Protein AF-A0A1X6MUR3-F1 (afdb_monomer_lite)

Secondary structure (DSSP, 8-state):
---SSHHHHHHHHHHHHHHHHHHT--------HHHHHHHHHHHHHHHHHSTT-----PPP------TT--EEEEEPTTSS-EEEEEEEE-SS--SS----SS--PPTT-EEEEE-TTSPPEEEEE-TTS-EEEE-TTPBPSS-TTEEEEE-TTS-EEEEEHHHHHHHHHTT-

Radius of gyration: 21.12 Å; chains: 1; bounding box: 50×39×54 Å

pLDDT: mean 78.22, std 20.68, range [43.09, 98.31]

Sequence (172 aa):
MILGTAVLAVCVSVIAFQSWLIVKNGKEQPSNSSSAKRVERVAKTLSRTFTEVSFRTLPAPVQRAFAGVARRERKLRNINEYTVWFESRGVRPLVAPAVGRFHTPRREDLFVHTYPGGKPQMWIYNEDSKWIPVLPLFPHPRLAAYVLQLSDRRQPGWVTKETARRNVRNRA

Organism: NCBI:txid670580

Foldseek 3Di:
DPDPPPVVVVVVVVVVVVVVVVVPPPDDDDPDVVVVVVVVVVVVVVVVVPPPPPPPCDPDPPQPAPPPFDWDWDDDPPDRDIAIETEEEDADDDPAHDDHPPDQDDFQYKYWYDHPPDDIWIWGQHPVRDTDTDDFQCARPPDRQWGWHADPVRDIDTDGPVVSVVVVVVVD

Structure (mmCIF, N/CA/C/O backbone):
data_AF-A0A1X6MUR3-F1
#
_entry.id   AF-A0A1X6MUR3-F1
#
loop_
_atom_site.group_PDB
_atom_site.id
_atom_site.type_symbol
_atom_site.label_atom_id
_atom_site.label_alt_id
_atom_site.label_comp_id
_atom_site.label_asym_id
_atom_site.label_entity_id
_atom_site.label_seq_id
_atom_site.pdbx_PDB_ins_code
_atom_site.Cartn_x
_atom_site.Cartn_y
_atom_site.Cartn_z
_atom_site.occupancy
_atom_site.B_iso_or_equiv
_atom_site.auth_seq_id
_atom_site.auth_comp_id
_atom_site.auth_asym_id
_atom_site.auth_atom_id
_atom_site.pdbx_PDB_model_num
ATOM 1 N N . MET A 1 1 ? 2.197 -14.258 -31.989 1.00 46.47 1 MET A N 1
ATOM 2 C CA . MET A 1 1 ? 1.125 -13.422 -32.572 1.00 46.47 1 MET A CA 1
ATOM 3 C C . MET A 1 1 ? 0.053 -13.163 -31.498 1.00 46.47 1 MET A C 1
ATOM 5 O O . MET A 1 1 ? -1.029 -13.712 -31.577 1.00 46.47 1 MET A O 1
ATOM 9 N N . ILE A 1 2 ? 0.376 -12.416 -30.426 1.00 49.78 2 ILE A N 1
ATOM 10 C CA . ILE A 1 2 ? -0.548 -12.096 -29.308 1.00 49.78 2 ILE A CA 1
ATOM 11 C C . ILE A 1 2 ? -0.152 -10.722 -28.731 1.00 49.78 2 ILE A C 1
ATOM 13 O O . ILE A 1 2 ? 0.458 -10.631 -27.673 1.00 49.78 2 ILE A O 1
ATOM 17 N N . LEU A 1 3 ? -0.397 -9.638 -29.469 1.00 48.19 3 LEU A N 1
ATOM 18 C CA . LEU A 1 3 ? -0.075 -8.268 -29.020 1.00 48.19 3 LEU A CA 1
ATOM 19 C C . LEU A 1 3 ? -1.236 -7.281 -29.241 1.00 48.19 3 LEU A C 1
ATOM 21 O O . LEU A 1 3 ? -1.028 -6.076 -29.287 1.00 48.19 3 LEU A O 1
ATOM 25 N N . GLY A 1 4 ? -2.467 -7.794 -29.356 1.00 43.09 4 GLY A N 1
ATOM 26 C CA . GLY A 1 4 ? -3.668 -6.988 -29.621 1.00 43.09 4 GLY A CA 1
ATOM 27 C C . GLY A 1 4 ? -4.577 -6.716 -28.415 1.00 43.09 4 GLY A C 1
ATOM 28 O O . GLY A 1 4 ? -5.470 -5.885 -28.515 1.00 43.09 4 GLY A O 1
ATOM 29 N N . THR A 1 5 ? -4.391 -7.384 -27.272 1.00 49.22 5 THR A N 1
ATOM 30 C CA . THR A 1 5 ? -5.409 -7.391 -26.197 1.00 49.22 5 THR A CA 1
ATOM 31 C C . THR A 1 5 ? -5.129 -6.444 -25.028 1.00 49.22 5 THR A C 1
ATOM 33 O O . THR A 1 5 ? -6.065 -6.016 -24.358 1.00 49.22 5 THR A O 1
ATOM 36 N N . ALA A 1 6 ? -3.875 -6.048 -24.788 1.00 45.84 6 ALA A N 1
ATOM 37 C CA . ALA A 1 6 ? -3.525 -5.238 -23.613 1.00 45.84 6 ALA A CA 1
ATOM 38 C C . ALA A 1 6 ? -3.948 -3.758 -23.722 1.00 45.84 6 ALA A C 1
ATOM 40 O O . ALA A 1 6 ? -4.241 -3.125 -22.710 1.00 45.84 6 ALA A O 1
ATOM 41 N N . VAL A 1 7 ? -4.026 -3.205 -24.937 1.00 44.78 7 VAL A N 1
ATOM 42 C CA . VAL A 1 7 ? -4.386 -1.789 -25.155 1.00 44.78 7 VAL A CA 1
ATOM 43 C C . VAL A 1 7 ? -5.892 -1.555 -24.976 1.00 44.78 7 VAL A C 1
ATOM 45 O O . VAL A 1 7 ? -6.301 -0.522 -24.450 1.00 44.78 7 VAL A O 1
ATOM 48 N N . LEU A 1 8 ? -6.727 -2.548 -25.301 1.00 45.81 8 LEU A N 1
ATOM 49 C CA . LEU A 1 8 ? -8.182 -2.462 -25.130 1.00 45.81 8 LEU A CA 1
ATOM 50 C C . LEU A 1 8 ? -8.604 -2.415 -23.650 1.00 45.81 8 LEU A C 1
ATOM 52 O O . LEU A 1 8 ? -9.568 -1.730 -23.311 1.00 45.81 8 LEU A O 1
ATOM 56 N N . ALA A 1 9 ? -7.857 -3.058 -22.746 1.00 45.94 9 ALA A N 1
ATOM 57 C CA . ALA A 1 9 ? -8.194 -3.099 -21.318 1.00 45.94 9 ALA A CA 1
ATOM 58 C C . ALA A 1 9 ? -8.060 -1.731 -20.614 1.00 45.94 9 ALA A C 1
ATOM 60 O O . ALA A 1 9 ? -8.845 -1.403 -19.718 1.00 45.94 9 ALA A O 1
ATOM 61 N N . VAL A 1 10 ? -7.106 -0.893 -21.035 1.00 48.72 10 VAL A N 1
ATOM 62 C CA . VAL A 1 10 ? -6.909 0.446 -20.450 1.00 48.72 10 VAL A CA 1
ATOM 63 C C . VAL A 1 10 ? -8.012 1.411 -20.901 1.00 48.72 10 VAL A C 1
ATOM 65 O O . VAL A 1 10 ? -8.503 2.199 -20.092 1.00 48.72 10 VAL A O 1
ATOM 68 N N . CYS A 1 11 ? -8.482 1.308 -22.148 1.00 43.19 11 CYS A N 1
ATOM 69 C CA . CYS A 1 11 ? -9.548 2.169 -22.668 1.00 43.19 11 CYS A CA 1
ATOM 70 C C . CYS A 1 11 ? -10.923 1.875 -22.046 1.00 43.19 11 CYS A C 1
ATOM 72 O O . CYS A 1 11 ? -11.644 2.815 -21.711 1.00 43.19 11 CYS A O 1
ATOM 74 N N . VAL A 1 12 ? -11.273 0.605 -21.806 1.00 47.66 12 VAL A N 1
ATOM 75 C CA . VAL A 1 12 ? -12.553 0.251 -21.152 1.00 47.66 12 VAL A CA 1
ATOM 76 C C . VAL A 1 12 ? -12.608 0.776 -19.708 1.00 47.66 12 VAL A C 1
ATOM 78 O O . VAL A 1 12 ? -13.653 1.234 -19.244 1.00 47.66 12 VAL A O 1
ATOM 81 N N . SER A 1 13 ? -11.463 0.806 -19.021 1.00 47.22 13 SER A N 1
ATOM 82 C CA . SER A 1 13 ? -11.357 1.260 -17.628 1.00 47.22 13 SER A CA 1
ATOM 83 C C . SER A 1 13 ? -11.655 2.759 -17.455 1.00 47.22 13 SER A C 1
ATOM 85 O O . SER A 1 13 ? -12.278 3.160 -16.472 1.00 47.22 13 SER A O 1
ATOM 87 N N . VAL A 1 14 ? -11.263 3.597 -18.422 1.00 48.59 14 VAL A N 1
ATOM 88 C CA . VAL A 1 14 ? -11.520 5.051 -18.382 1.00 48.59 14 VAL A CA 1
ATOM 89 C C . VAL A 1 14 ? -12.998 5.367 -18.650 1.00 48.59 14 VAL A C 1
ATOM 91 O O . VAL A 1 14 ? -13.564 6.254 -18.007 1.00 48.59 14 VAL A O 1
ATOM 94 N N . ILE A 1 15 ? -13.653 4.607 -19.535 1.00 50.53 15 ILE A N 1
ATOM 95 C CA . ILE A 1 15 ? -15.080 4.786 -19.863 1.00 50.53 15 ILE A CA 1
ATOM 96 C C . ILE A 1 15 ? -15.974 4.354 -18.685 1.00 50.53 15 ILE A C 1
ATOM 98 O O . ILE A 1 15 ? -16.957 5.031 -18.365 1.00 50.53 15 ILE A O 1
ATOM 102 N N . ALA A 1 16 ? -15.605 3.280 -17.979 1.00 52.25 16 ALA A N 1
ATOM 103 C CA . ALA A 1 16 ? -16.330 2.825 -16.792 1.00 52.25 16 ALA A CA 1
ATOM 104 C C . ALA A 1 16 ? -16.252 3.835 -15.629 1.00 52.25 16 ALA A C 1
ATOM 106 O O . ALA A 1 16 ? -17.242 4.052 -14.928 1.00 52.25 16 ALA A O 1
ATOM 107 N N . PHE A 1 17 ? -15.109 4.511 -15.452 1.00 49.53 17 PHE A N 1
ATOM 108 C CA . PHE A 1 17 ? -14.935 5.493 -14.376 1.00 49.53 17 PHE A CA 1
ATOM 109 C C . PHE A 1 17 ? -15.725 6.793 -14.618 1.00 49.53 17 PHE A C 1
ATOM 111 O O . PHE A 1 17 ? -16.301 7.348 -13.683 1.00 49.53 17 PHE A O 1
ATOM 118 N N . GLN A 1 18 ? -15.822 7.248 -15.874 1.00 50.94 18 GLN A N 1
ATOM 119 C CA . GLN A 1 18 ? -16.677 8.383 -16.258 1.00 50.94 18 GLN A CA 1
ATOM 120 C C . GLN A 1 18 ? -18.167 8.060 -16.056 1.00 50.94 18 GLN A C 1
ATOM 122 O O . GLN A 1 18 ? -18.907 8.872 -15.505 1.00 50.94 18 GLN A O 1
ATOM 127 N N . SER A 1 19 ? -18.595 6.845 -16.411 1.00 47.03 19 SER A N 1
ATOM 128 C CA . SER A 1 19 ? -19.994 6.416 -16.258 1.00 47.03 19 SER A CA 1
ATOM 129 C C . SER A 1 19 ? -20.415 6.290 -14.786 1.00 47.03 19 SER A C 1
ATOM 131 O O . SER A 1 19 ? -21.537 6.642 -14.430 1.00 47.03 19 SER A O 1
ATOM 133 N N . TRP A 1 20 ? -19.508 5.868 -13.897 1.00 50.78 20 TRP A N 1
ATOM 134 C CA . TRP A 1 20 ? -19.776 5.803 -12.455 1.00 50.78 20 TRP A CA 1
ATOM 135 C C . TRP A 1 20 ? -19.879 7.186 -11.786 1.00 50.78 20 TRP A C 1
ATOM 137 O O . TRP A 1 20 ? -20.675 7.366 -10.863 1.00 50.78 20 TRP A O 1
ATOM 147 N N . LEU A 1 21 ? -19.128 8.185 -12.267 1.00 49.81 21 LEU A N 1
ATOM 148 C CA . LEU A 1 21 ? -19.214 9.564 -11.764 1.00 49.81 21 LEU A CA 1
ATOM 149 C C . LEU A 1 21 ? -20.539 10.251 -12.131 1.00 49.81 21 LEU A C 1
ATOM 151 O O . LEU A 1 21 ? -21.027 11.072 -11.357 1.00 49.81 21 LEU A O 1
ATOM 155 N N . ILE A 1 22 ? -21.147 9.884 -13.263 1.00 49.19 22 ILE A N 1
ATOM 156 C CA . ILE A 1 22 ? -22.427 10.449 -13.719 1.00 49.19 22 ILE A CA 1
ATOM 157 C C . ILE A 1 22 ? -23.600 9.937 -12.865 1.00 49.19 22 ILE A C 1
ATOM 159 O O . ILE A 1 22 ? -24.505 10.699 -12.541 1.00 49.19 22 ILE A O 1
ATOM 163 N N . VAL A 1 23 ? -23.563 8.681 -12.408 1.00 48.62 23 VAL A N 1
ATOM 164 C CA . VAL A 1 23 ? -24.677 8.068 -11.655 1.00 48.62 23 VAL A CA 1
ATOM 165 C C . VAL A 1 23 ? -24.810 8.605 -10.219 1.00 48.62 23 VAL A C 1
ATOM 167 O O . VAL A 1 23 ? -25.888 8.533 -9.636 1.00 48.62 23 VAL A O 1
ATOM 170 N N . LYS A 1 24 ? -23.754 9.179 -9.622 1.00 51.31 24 LYS A N 1
ATOM 171 C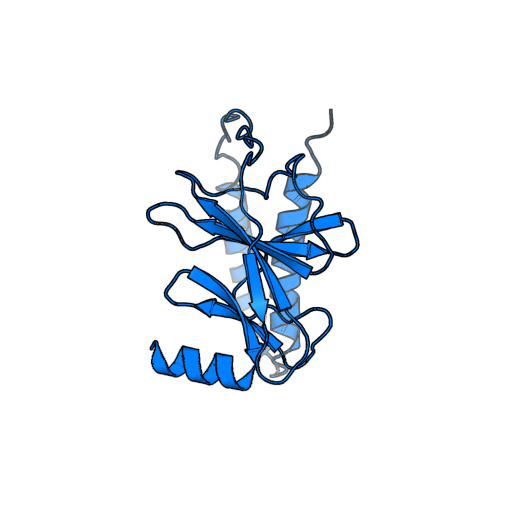 CA . LYS A 1 24 ? -23.800 9.629 -8.215 1.00 51.31 24 LYS A CA 1
ATOM 172 C C . LYS A 1 24 ? -24.275 11.062 -7.987 1.00 51.31 24 LYS A C 1
ATOM 174 O O . LYS A 1 24 ? -24.551 11.410 -6.842 1.00 51.31 24 LYS A O 1
ATOM 179 N N . ASN A 1 25 ? -24.432 11.860 -9.037 1.00 47.56 25 ASN A N 1
ATOM 180 C CA . ASN A 1 25 ? -24.969 13.214 -8.933 1.00 47.56 25 ASN A CA 1
ATOM 181 C C . ASN A 1 25 ? -26.312 13.289 -9.660 1.00 47.56 25 ASN A C 1
ATOM 183 O O . ASN A 1 25 ? -26.419 13.889 -10.723 1.00 47.56 25 ASN A O 1
ATOM 187 N N . GLY A 1 26 ? -27.338 12.673 -9.067 1.00 49.19 26 GLY A N 1
ATOM 188 C CA . GLY A 1 26 ? -28.738 12.796 -9.479 1.00 49.19 26 GLY A CA 1
ATOM 189 C C . GLY A 1 26 ? -29.285 14.206 -9.247 1.00 49.19 26 GLY A C 1
ATOM 190 O O . GLY A 1 26 ? -30.156 14.411 -8.409 1.00 49.19 26 GLY A O 1
ATOM 191 N N . LYS A 1 27 ? -28.746 15.189 -9.966 1.00 52.22 27 LYS A N 1
ATOM 192 C CA . LYS A 1 27 ? -29.413 16.460 -10.227 1.00 52.22 27 LYS A CA 1
ATOM 193 C C . LYS A 1 27 ? -29.701 16.500 -11.715 1.00 52.22 27 LYS A C 1
ATOM 195 O O . LYS A 1 27 ? -28.785 16.397 -12.525 1.00 52.22 27 LYS A O 1
ATOM 200 N N . GLU A 1 28 ? -30.986 16.585 -12.028 1.00 54.19 28 GLU A N 1
ATOM 201 C CA . GLU A 1 28 ? -31.538 16.674 -13.374 1.00 54.19 28 GLU A CA 1
ATOM 202 C C . GLU A 1 28 ? -30.715 17.636 -14.236 1.00 54.19 28 GLU A C 1
ATOM 204 O O . GLU A 1 28 ? -30.553 18.819 -13.930 1.00 54.19 28 GLU A O 1
ATOM 209 N N . GLN A 1 29 ? -30.129 17.091 -15.298 1.00 59.91 29 GLN A N 1
ATOM 210 C CA . GLN A 1 29 ? -29.333 17.850 -16.244 1.00 59.91 29 GLN A CA 1
ATOM 211 C C . GLN A 1 29 ? -30.294 18.561 -17.214 1.00 59.91 29 GLN A C 1
ATOM 213 O O . GLN A 1 29 ? -31.150 17.893 -17.797 1.00 59.91 29 GLN A O 1
ATOM 218 N N . PRO A 1 30 ? -30.186 19.887 -17.426 1.00 50.19 30 PRO A N 1
ATOM 219 C CA . PRO A 1 30 ? -31.065 20.594 -18.349 1.00 50.19 30 PRO A CA 1
ATOM 220 C C . PRO A 1 30 ? -30.849 20.086 -19.780 1.00 50.19 30 PRO A C 1
ATOM 222 O O . PRO A 1 3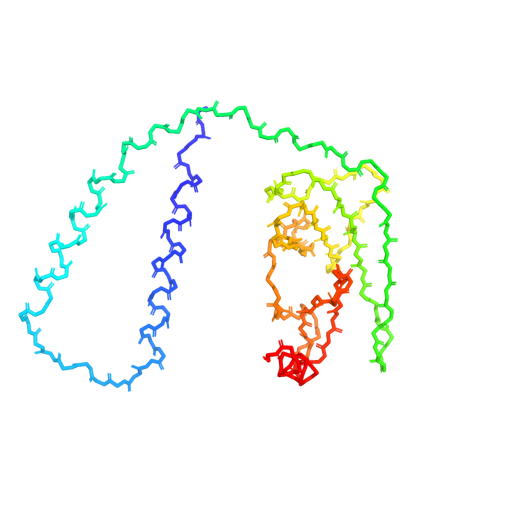0 ? -29.742 20.131 -20.324 1.00 50.19 30 PRO A O 1
ATOM 225 N N . SER A 1 31 ? -31.926 19.598 -20.392 1.00 58.47 31 SER A N 1
ATOM 226 C CA . SER A 1 31 ? -31.963 19.030 -21.737 1.00 58.47 31 SER A CA 1
ATOM 227 C C . SER A 1 31 ? -31.869 20.122 -22.810 1.00 58.47 31 SER A C 1
ATOM 229 O O . SER A 1 31 ? -32.855 20.438 -23.475 1.00 58.47 31 SER A O 1
ATOM 231 N N . ASN A 1 32 ? -30.691 20.725 -23.006 1.00 60.44 32 ASN A N 1
ATOM 232 C CA . ASN A 1 32 ? -30.452 21.553 -24.189 1.00 60.44 32 ASN A CA 1
ATOM 233 C C . ASN A 1 32 ? -29.758 20.735 -25.299 1.00 60.44 32 ASN A C 1
ATOM 235 O O . ASN A 1 32 ? -28.586 20.371 -25.251 1.00 60.44 32 ASN A O 1
ATOM 239 N N . SER A 1 33 ? -30.513 20.421 -26.352 1.00 58.97 33 SER A N 1
ATOM 240 C CA . SER A 1 33 ? -30.074 19.586 -27.485 1.00 58.97 33 SER A CA 1
ATOM 241 C C . SER A 1 33 ? -28.938 20.203 -28.323 1.00 58.97 33 SER A C 1
ATOM 243 O O . SER A 1 33 ? -28.295 19.513 -29.115 1.00 58.97 33 SER A O 1
ATOM 245 N N . SER A 1 34 ? -28.646 21.494 -28.129 1.00 58.44 34 SER A N 1
ATOM 246 C CA . SER A 1 34 ? -27.587 22.229 -28.837 1.00 58.44 34 SER A CA 1
ATOM 247 C C . SER A 1 34 ? -26.173 21.898 -28.326 1.00 58.44 34 SER A C 1
ATOM 249 O O . SER A 1 34 ? -25.225 21.831 -29.113 1.00 58.44 34 SER A O 1
ATOM 251 N N . SER A 1 35 ? -26.014 21.597 -27.031 1.00 57.00 35 SER A N 1
ATOM 252 C CA . SER A 1 35 ? -24.693 21.337 -26.431 1.00 57.00 35 SER A CA 1
ATOM 253 C C . SER A 1 35 ? -24.130 19.961 -26.800 1.00 57.00 35 SER A C 1
ATOM 255 O O . SER A 1 35 ? -22.917 19.809 -26.952 1.00 57.00 35 SER A O 1
ATOM 257 N N . ALA A 1 36 ? -25.000 18.974 -27.035 1.00 57.69 36 ALA A N 1
ATOM 258 C CA . ALA A 1 36 ? -24.608 17.607 -27.386 1.00 57.69 36 ALA A CA 1
ATOM 259 C C . ALA A 1 36 ? -23.812 17.538 -28.706 1.00 57.69 36 ALA A C 1
ATOM 261 O O . ALA A 1 36 ? -22.781 16.870 -28.786 1.00 57.69 36 ALA A O 1
ATOM 262 N N . LYS A 1 37 ? -24.211 18.320 -29.721 1.00 59.66 37 LYS A N 1
ATOM 263 C CA . LYS A 1 37 ? -23.554 18.336 -31.043 1.00 59.66 37 LYS A CA 1
ATOM 264 C C . LYS A 1 37 ? -22.154 18.966 -31.033 1.00 59.66 37 LYS A C 1
ATOM 266 O O . LYS A 1 37 ? -21.379 18.769 -31.972 1.00 59.66 37 LYS A O 1
ATOM 271 N N . ARG A 1 38 ? -21.820 19.754 -30.004 1.00 59.19 38 ARG A N 1
ATOM 272 C CA . ARG A 1 38 ? -20.517 20.430 -29.879 1.00 59.19 38 ARG A CA 1
ATOM 273 C C . ARG A 1 38 ? -19.481 19.536 -29.192 1.00 59.19 38 ARG A C 1
ATOM 275 O O . ARG A 1 38 ? -18.323 19.544 -29.599 1.00 59.19 38 ARG A O 1
ATOM 282 N N . VAL A 1 39 ? -19.911 18.709 -28.237 1.00 61.97 39 VAL A N 1
ATOM 283 C CA . VAL A 1 39 ? -19.058 17.713 -27.561 1.00 61.97 39 VAL A CA 1
ATOM 284 C C . VAL A 1 39 ? -18.606 16.618 -28.536 1.00 61.97 39 VAL A C 1
ATOM 286 O O . VAL A 1 39 ? -17.437 16.234 -28.539 1.00 61.97 39 VAL A O 1
ATOM 289 N N . GLU A 1 40 ? -19.485 16.185 -29.442 1.00 62.72 40 GLU A N 1
ATOM 290 C CA . GLU A 1 40 ? -19.176 15.118 -30.403 1.00 62.72 40 GLU A CA 1
ATOM 291 C C . GLU A 1 40 ? -18.065 15.501 -31.405 1.00 62.72 40 GLU A C 1
ATOM 293 O O . GLU A 1 40 ? -17.212 14.680 -31.751 1.00 62.72 40 GLU A O 1
ATOM 298 N N . ARG A 1 41 ? -18.008 16.772 -31.832 1.00 60.00 41 ARG A N 1
ATOM 299 C CA . ARG A 1 41 ? -16.954 17.257 -32.741 1.00 60.00 41 ARG A CA 1
ATOM 300 C C . ARG A 1 41 ? -15.582 17.344 -32.072 1.00 60.00 41 ARG A C 1
ATOM 302 O O . ARG A 1 41 ? -14.584 17.042 -32.720 1.00 60.00 41 ARG A O 1
ATOM 309 N N . VAL A 1 42 ? -15.521 17.694 -30.786 1.00 59.84 42 VAL A N 1
ATOM 310 C CA . VAL A 1 42 ? -14.250 17.750 -30.039 1.00 59.84 42 VAL A CA 1
ATOM 311 C C . VAL A 1 42 ? -13.690 16.342 -29.804 1.00 59.84 42 VAL A C 1
ATOM 313 O O . VAL A 1 42 ? -12.490 16.125 -29.968 1.00 59.84 42 VAL A O 1
ATOM 316 N N . ALA A 1 43 ? -14.553 15.359 -29.525 1.00 58.75 43 ALA A N 1
ATOM 317 C CA . ALA A 1 43 ? -14.144 13.965 -29.342 1.00 58.75 43 ALA A CA 1
ATOM 318 C C . ALA A 1 43 ? -13.547 13.336 -30.620 1.00 58.75 43 ALA A C 1
ATOM 320 O O . ALA A 1 43 ? -12.557 12.599 -30.553 1.00 58.75 43 ALA A O 1
ATOM 321 N N . LYS A 1 44 ? -14.097 13.666 -31.800 1.00 57.44 44 LYS A N 1
ATOM 322 C CA . LYS A 1 44 ? -13.574 13.180 -33.092 1.00 57.44 44 LYS A CA 1
ATOM 323 C C . LYS A 1 44 ? -12.205 13.766 -33.444 1.00 57.44 44 LYS A C 1
ATOM 325 O O . LYS A 1 44 ? -11.361 13.035 -33.956 1.00 57.44 44 LYS A O 1
ATOM 330 N N . THR A 1 45 ? -11.950 15.039 -33.138 1.00 52.97 45 THR A N 1
ATOM 331 C CA . THR A 1 45 ? -10.652 15.670 -33.435 1.00 52.97 45 THR A CA 1
ATOM 332 C C . THR A 1 45 ? -9.534 15.132 -32.540 1.00 52.97 45 THR A C 1
ATOM 334 O O . THR A 1 45 ? -8.444 14.858 -33.033 1.00 52.97 45 THR A O 1
ATOM 337 N N . LEU A 1 46 ? -9.807 14.888 -31.253 1.00 54.25 46 LEU A N 1
ATOM 338 C CA . LEU A 1 46 ? -8.811 14.337 -30.321 1.00 54.25 46 LEU A CA 1
ATOM 339 C C . LEU A 1 46 ? -8.459 12.869 -30.606 1.00 54.25 46 LEU A C 1
ATOM 341 O O . LEU A 1 46 ? -7.345 12.435 -30.323 1.00 54.25 46 LEU A O 1
ATOM 345 N N . SER A 1 47 ? -9.376 12.113 -31.215 1.00 53.16 47 SER A N 1
ATOM 346 C CA . SER A 1 47 ? -9.121 10.715 -31.588 1.00 53.16 47 SER A CA 1
ATOM 347 C C . SER A 1 47 ? -8.120 10.580 -32.740 1.00 53.16 47 SER A C 1
ATOM 349 O O . SER A 1 47 ? -7.463 9.549 -32.853 1.00 53.16 47 SER A O 1
ATOM 351 N N . ARG A 1 48 ? -7.980 11.608 -33.592 1.00 47.81 48 ARG A N 1
ATOM 352 C CA . ARG A 1 48 ? -7.176 11.526 -34.823 1.00 47.81 48 ARG A CA 1
ATOM 353 C C . ARG A 1 48 ? -5.709 11.919 -34.628 1.00 47.81 48 ARG A C 1
ATOM 355 O O . ARG A 1 48 ? -4.861 11.433 -35.362 1.00 47.81 48 ARG A O 1
ATOM 362 N N . THR A 1 49 ? -5.388 12.741 -33.630 1.00 51.56 49 THR A N 1
ATOM 363 C CA . THR A 1 49 ? -3.999 13.119 -33.303 1.00 51.56 49 THR A CA 1
ATOM 364 C C . THR A 1 49 ? -3.298 12.142 -32.359 1.00 51.56 49 THR A C 1
ATOM 366 O O . THR A 1 49 ? -2.087 12.237 -32.183 1.00 51.56 49 THR A O 1
ATOM 369 N N . PHE A 1 50 ? -4.012 11.181 -31.767 1.00 47.81 50 PHE A N 1
ATOM 370 C CA . PHE A 1 50 ? -3.420 10.246 -30.803 1.00 47.81 50 PHE A CA 1
ATOM 371 C C . PHE A 1 50 ? -2.832 8.971 -31.439 1.00 47.81 50 PHE A C 1
ATOM 373 O O . PHE A 1 50 ? -2.163 8.195 -30.762 1.00 47.81 50 PHE A O 1
ATOM 380 N N . THR A 1 51 ? -3.056 8.730 -32.735 1.00 50.56 51 THR A N 1
ATOM 381 C CA . THR A 1 51 ? -2.686 7.457 -33.387 1.00 50.56 51 THR A CA 1
ATOM 382 C C . THR A 1 51 ? -1.250 7.420 -33.925 1.00 50.56 51 THR A C 1
ATOM 384 O O . THR A 1 51 ? -0.772 6.351 -34.289 1.00 50.56 51 THR A O 1
ATOM 387 N N . GLU A 1 52 ? -0.527 8.543 -33.943 1.00 49.38 52 GLU A N 1
ATOM 388 C CA . GLU A 1 52 ? 0.780 8.640 -34.615 1.00 49.38 52 GLU A CA 1
ATOM 389 C C . GLU A 1 52 ? 1.956 8.912 -33.662 1.00 49.38 52 GLU A C 1
ATOM 391 O O . GLU A 1 52 ? 2.993 9.443 -34.047 1.00 49.38 52 GLU A O 1
ATOM 396 N N . VAL A 1 53 ? 1.843 8.512 -32.393 1.00 52.72 53 VAL A N 1
ATOM 397 C CA . VAL A 1 53 ? 3.032 8.359 -31.543 1.00 52.72 53 VAL A CA 1
ATOM 398 C C . VAL A 1 53 ? 3.519 6.930 -31.710 1.00 52.72 53 VAL A C 1
ATOM 400 O O . VAL A 1 53 ? 3.085 6.006 -31.027 1.00 52.72 53 VAL A O 1
ATOM 403 N N . SER A 1 54 ? 4.402 6.754 -32.690 1.00 49.66 54 SER A N 1
ATOM 404 C CA . SER A 1 54 ? 5.105 5.506 -32.955 1.00 49.66 54 SER A CA 1
ATOM 405 C C . SER A 1 54 ? 5.878 5.092 -31.696 1.00 49.66 54 SER A C 1
ATOM 407 O O . SER A 1 54 ? 6.945 5.631 -31.388 1.00 49.66 54 SER A O 1
ATOM 409 N N . PHE A 1 55 ? 5.309 4.165 -30.921 1.00 50.72 55 PHE A N 1
ATOM 410 C CA . PHE A 1 55 ? 5.980 3.515 -29.802 1.00 50.72 55 PHE A CA 1
ATOM 411 C C . PHE A 1 55 ? 7.115 2.671 -30.376 1.00 50.72 55 PHE A C 1
ATOM 413 O O . PHE A 1 55 ? 6.952 1.481 -30.637 1.00 50.72 55 PHE A O 1
ATOM 420 N N . ARG A 1 56 ? 8.277 3.298 -30.598 1.00 48.66 56 ARG A N 1
ATOM 421 C CA . ARG A 1 56 ? 9.537 2.583 -30.804 1.00 48.66 56 ARG A CA 1
ATOM 422 C C . ARG A 1 56 ? 9.625 1.546 -29.695 1.00 48.66 56 ARG A C 1
ATOM 424 O O . ARG A 1 56 ? 9.629 1.917 -28.523 1.00 48.66 56 ARG A O 1
ATOM 431 N N . THR A 1 57 ? 9.624 0.276 -30.082 1.00 52.97 57 THR A N 1
ATOM 432 C CA . THR A 1 57 ? 9.677 -0.891 -29.204 1.00 52.97 57 THR A CA 1
ATOM 433 C C . THR A 1 57 ? 10.930 -0.805 -28.341 1.00 52.97 57 THR A C 1
ATOM 435 O O . THR 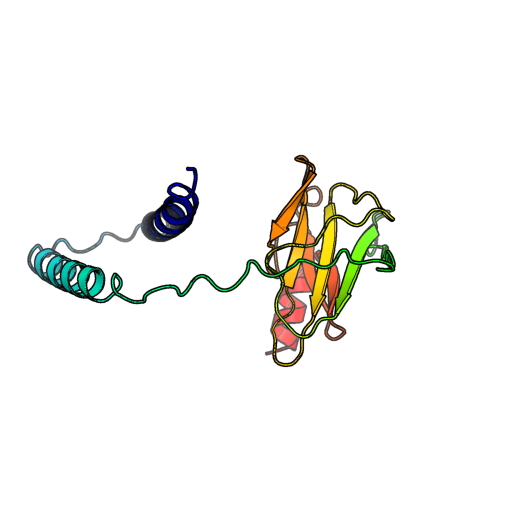A 1 57 ? 11.988 -1.317 -28.697 1.00 52.97 57 THR A O 1
ATOM 438 N N . LEU A 1 58 ? 10.842 -0.088 -27.220 1.00 60.22 58 LEU A N 1
ATOM 439 C CA . LEU A 1 58 ? 11.885 -0.102 -26.215 1.00 60.22 58 LEU A CA 1
ATOM 440 C C . LEU A 1 58 ? 11.971 -1.545 -25.714 1.00 60.22 58 LEU A C 1
ATOM 442 O O . LEU A 1 58 ? 10.924 -2.171 -25.506 1.00 60.22 58 LEU A O 1
ATOM 446 N N . PRO A 1 59 ? 13.186 -2.095 -25.550 1.00 65.25 59 PRO A N 1
ATOM 447 C CA . PRO A 1 59 ? 13.346 -3.434 -25.013 1.00 65.25 59 PRO A CA 1
ATOM 448 C C . PRO A 1 59 ? 12.548 -3.521 -23.715 1.00 65.25 59 PRO A C 1
ATOM 450 O O . PRO A 1 59 ? 12.623 -2.610 -22.881 1.00 65.25 59 PRO A O 1
ATOM 453 N N . ALA A 1 60 ? 11.742 -4.582 -23.592 1.00 59.41 60 ALA A N 1
ATOM 454 C CA . ALA A 1 60 ? 10.913 -4.806 -22.418 1.00 59.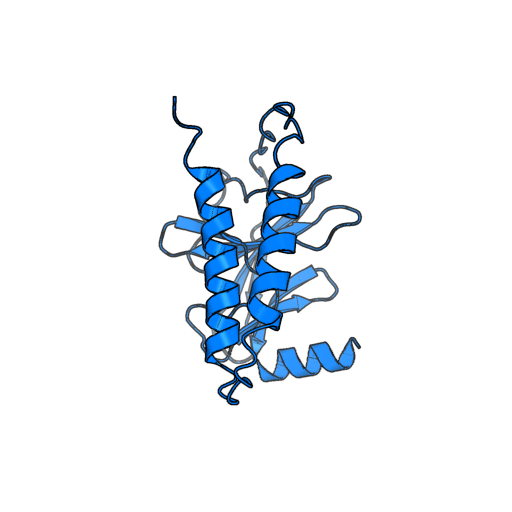41 60 ALA A CA 1
ATOM 455 C C . ALA A 1 60 ? 11.780 -4.571 -21.174 1.00 59.41 60 ALA A C 1
ATOM 457 O O . ALA A 1 60 ? 12.886 -5.119 -21.110 1.00 59.41 60 ALA A O 1
ATOM 458 N N . PRO A 1 61 ? 11.354 -3.711 -20.232 1.00 61.44 61 PRO A N 1
ATOM 459 C CA . PRO A 1 61 ? 12.166 -3.390 -19.073 1.00 61.44 61 PRO A CA 1
ATOM 460 C C . PRO A 1 61 ? 12.496 -4.698 -18.364 1.00 61.44 61 PRO A C 1
ATOM 462 O O . PRO A 1 61 ? 11.606 -5.358 -17.830 1.00 61.44 61 PRO A O 1
ATOM 465 N N . VAL A 1 62 ? 13.770 -5.098 -18.422 1.00 58.75 62 VAL A N 1
ATOM 466 C CA . VAL A 1 62 ? 14.242 -6.340 -17.815 1.00 58.75 62 VAL A CA 1
ATOM 467 C C . VAL A 1 62 ? 14.045 -6.182 -16.315 1.00 58.75 62 VAL A C 1
ATOM 469 O O . VAL A 1 62 ? 14.808 -5.486 -15.641 1.00 58.75 62 VAL A O 1
ATOM 472 N N . GLN A 1 63 ? 12.969 -6.770 -15.797 1.00 63.16 63 GLN A N 1
ATOM 473 C CA . GLN A 1 63 ? 12.685 -6.798 -14.373 1.00 63.16 63 GLN A CA 1
ATOM 474 C C . GLN A 1 63 ? 13.749 -7.683 -13.729 1.00 63.16 63 GLN A C 1
ATOM 476 O O . GLN A 1 63 ? 13.661 -8.909 -13.758 1.00 63.16 63 GLN A O 1
ATOM 481 N N . ARG A 1 64 ? 14.811 -7.069 -13.197 1.00 62.59 64 ARG A N 1
ATOM 482 C CA . ARG A 1 64 ? 15.795 -7.807 -12.406 1.00 62.59 64 ARG A CA 1
ATOM 483 C C . ARG A 1 64 ? 15.079 -8.382 -11.189 1.00 62.59 64 ARG A C 1
ATOM 485 O O . ARG A 1 64 ? 14.419 -7.648 -10.456 1.00 62.59 64 ARG A O 1
ATOM 492 N N . ALA A 1 65 ? 15.218 -9.690 -10.991 1.00 64.44 65 ALA A N 1
ATOM 493 C CA . ALA A 1 65 ? 14.756 -10.343 -9.779 1.00 64.44 65 ALA A CA 1
ATOM 494 C C . ALA A 1 65 ? 15.389 -9.645 -8.568 1.00 64.44 65 ALA A C 1
ATOM 496 O O . ALA A 1 65 ? 16.601 -9.424 -8.527 1.00 64.44 65 ALA A O 1
ATOM 497 N N . PHE A 1 66 ? 14.559 -9.283 -7.594 1.00 66.62 66 PHE A N 1
ATOM 498 C CA . PHE A 1 66 ? 14.989 -8.600 -6.382 1.00 66.62 66 PHE A CA 1
ATOM 499 C C . PHE A 1 66 ? 15.657 -9.589 -5.417 1.00 66.62 66 PHE A C 1
ATOM 501 O O . PHE A 1 66 ? 15.075 -9.993 -4.411 1.00 66.62 66 PHE A O 1
ATOM 508 N N . ALA A 1 67 ? 16.870 -10.032 -5.747 1.00 67.44 67 ALA A N 1
ATOM 509 C CA . ALA A 1 67 ? 17.686 -10.809 -4.824 1.00 67.44 67 ALA A CA 1
ATOM 510 C C . ALA A 1 67 ? 18.019 -9.940 -3.597 1.00 67.44 67 ALA A C 1
ATOM 512 O O . ALA A 1 67 ? 18.548 -8.840 -3.743 1.00 67.44 67 ALA A O 1
ATOM 513 N N . GLY A 1 68 ? 17.672 -10.417 -2.399 1.00 77.75 68 GLY A N 1
ATOM 514 C CA . GLY A 1 68 ? 18.023 -9.755 -1.137 1.00 77.75 68 GLY A CA 1
ATOM 515 C C . GLY A 1 68 ? 17.046 -8.693 -0.619 1.00 77.75 68 GLY A C 1
ATOM 516 O O . GLY A 1 68 ? 17.414 -7.935 0.276 1.00 77.75 68 GLY A O 1
ATOM 517 N N . VAL A 1 69 ? 15.809 -8.608 -1.125 1.00 87.75 69 VAL A N 1
ATOM 518 C CA . VAL A 1 69 ? 14.809 -7.730 -0.490 1.00 87.75 69 VAL A CA 1
ATOM 519 C C . VAL A 1 69 ? 14.370 -8.316 0.848 1.00 87.75 69 VAL A C 1
ATOM 521 O O . VAL A 1 69 ? 13.700 -9.345 0.905 1.00 87.75 69 VAL A O 1
ATOM 524 N N . ALA A 1 70 ? 14.741 -7.627 1.925 1.00 88.88 70 ALA A N 1
ATOM 525 C CA . ALA A 1 70 ? 14.382 -8.009 3.280 1.00 88.88 70 ALA A CA 1
ATOM 526 C C . ALA A 1 70 ? 12.872 -7.859 3.521 1.00 88.88 70 ALA A C 1
ATOM 528 O O . ALA A 1 70 ? 12.287 -6.800 3.266 1.00 88.88 70 ALA A O 1
ATOM 529 N N . ARG A 1 71 ? 12.264 -8.914 4.070 1.00 93.62 71 ARG A N 1
ATOM 530 C CA . ARG A 1 71 ? 10.903 -8.890 4.611 1.00 93.62 71 ARG A CA 1
ATOM 531 C C . ARG A 1 71 ? 10.887 -8.075 5.905 1.00 93.62 71 ARG A C 1
ATOM 533 O O . ARG A 1 71 ? 11.691 -8.317 6.801 1.00 93.62 71 ARG A O 1
ATOM 540 N N . ARG A 1 72 ? 9.981 -7.106 5.999 1.00 96.19 72 ARG A N 1
ATOM 541 C CA . ARG A 1 72 ? 9.788 -6.242 7.169 1.00 96.19 72 ARG A CA 1
ATOM 542 C C . ARG A 1 72 ? 8.398 -6.439 7.744 1.00 96.19 72 ARG A C 1
ATOM 544 O O . ARG A 1 72 ? 7.459 -6.745 7.014 1.00 96.19 72 ARG A O 1
ATOM 551 N N . GLU A 1 73 ? 8.274 -6.223 9.046 1.00 97.69 73 GLU A N 1
ATOM 552 C CA . GLU A 1 73 ? 7.013 -6.368 9.765 1.00 97.69 73 GLU A CA 1
ATOM 553 C C . GLU A 1 73 ? 6.799 -5.215 10.746 1.00 97.69 73 GLU A C 1
ATOM 555 O O . GLU A 1 73 ? 7.746 -4.665 11.313 1.00 97.69 73 GLU A O 1
ATOM 560 N N . ARG A 1 74 ? 5.534 -4.850 10.969 1.00 97.50 74 ARG A N 1
ATOM 561 C CA . ARG A 1 74 ? 5.127 -3.861 11.970 1.00 97.50 74 ARG A CA 1
ATOM 562 C C . ARG A 1 74 ? 3.786 -4.244 12.572 1.00 97.50 74 ARG A C 1
ATOM 564 O O . ARG A 1 74 ? 2.795 -4.347 11.853 1.00 97.50 74 ARG A O 1
ATOM 571 N N . LYS A 1 75 ? 3.738 -4.374 13.897 1.00 97.44 75 LYS A N 1
ATOM 572 C CA . LYS A 1 75 ? 2.497 -4.652 14.625 1.00 97.44 75 LYS A CA 1
ATOM 573 C C . LYS A 1 75 ? 1.499 -3.501 14.481 1.00 97.44 75 LYS A C 1
ATOM 575 O O . LYS A 1 75 ? 1.862 -2.327 14.607 1.00 97.44 75 LYS A O 1
ATOM 580 N N . LEU A 1 76 ? 0.241 -3.848 14.236 1.00 96.44 76 LEU A N 1
ATOM 581 C CA . LEU A 1 76 ? -0.879 -2.917 14.209 1.00 96.44 76 LEU A CA 1
ATOM 582 C C . LEU A 1 76 ? -1.289 -2.549 15.638 1.00 96.44 76 LEU A C 1
ATOM 584 O O . LEU A 1 76 ? -1.301 -3.382 16.542 1.00 96.44 76 LEU A O 1
ATOM 588 N N . ARG A 1 77 ? -1.600 -1.272 15.873 1.00 94.12 77 ARG A N 1
ATOM 589 C CA . ARG A 1 77 ? -1.936 -0.799 17.222 1.00 94.12 77 ARG A CA 1
ATOM 590 C C . ARG A 1 77 ? -3.245 -1.446 17.693 1.00 94.12 77 ARG A C 1
ATOM 592 O O . ARG A 1 77 ? -4.228 -1.422 16.958 1.00 94.12 77 ARG A O 1
ATOM 599 N N . ASN A 1 78 ? -3.246 -1.950 18.928 1.00 94.62 78 ASN A N 1
ATOM 600 C CA . ASN A 1 78 ? -4.400 -2.533 19.629 1.00 94.62 78 ASN A CA 1
ATOM 601 C C . ASN A 1 78 ? -5.004 -3.807 19.006 1.00 94.62 78 ASN A C 1
ATOM 603 O O . ASN A 1 78 ? -6.062 -4.237 19.451 1.00 94.62 78 ASN A O 1
ATOM 607 N N . ILE A 1 79 ? -4.353 -4.427 18.016 1.00 96.62 79 ILE A N 1
ATOM 608 C CA . ILE A 1 79 ? -4.789 -5.704 17.430 1.00 96.62 79 ILE A CA 1
ATOM 609 C C . ILE A 1 79 ? -3.594 -6.647 17.251 1.00 96.62 79 ILE A C 1
ATOM 611 O O . ILE A 1 79 ? -2.454 -6.201 17.104 1.00 96.62 79 ILE A O 1
ATOM 615 N N . ASN A 1 80 ? -3.835 -7.960 17.277 1.00 96.75 80 ASN A N 1
ATOM 616 C CA . ASN A 1 80 ? -2.792 -8.974 17.089 1.00 96.75 80 ASN A CA 1
ATOM 617 C C . ASN A 1 80 ? -2.555 -9.296 15.603 1.00 96.75 80 ASN A C 1
ATOM 619 O O . ASN A 1 80 ? -2.551 -10.450 15.195 1.00 96.75 80 ASN A O 1
ATOM 623 N N . GLU A 1 81 ? -2.397 -8.252 14.795 1.00 97.00 81 GLU A N 1
ATOM 624 C CA . GLU A 1 81 ? -2.165 -8.334 13.352 1.00 97.00 81 GLU A CA 1
ATOM 625 C C . GLU A 1 81 ? -0.908 -7.524 13.004 1.00 97.00 81 GLU A C 1
ATOM 627 O O . GLU A 1 81 ? -0.527 -6.584 13.716 1.00 97.00 81 GLU A O 1
ATOM 632 N N . TYR A 1 82 ? -0.257 -7.870 11.896 1.00 97.88 82 TYR A N 1
ATOM 633 C CA . TYR A 1 82 ? 1.003 -7.260 11.474 1.00 97.88 82 TYR A CA 1
ATOM 634 C C . TYR A 1 82 ? 0.894 -6.768 10.033 1.00 97.88 82 TYR A C 1
ATOM 636 O O . TYR A 1 82 ? 0.407 -7.466 9.153 1.00 97.88 82 TYR A O 1
ATOM 644 N N . THR A 1 83 ? 1.390 -5.559 9.773 1.00 97.94 83 THR A N 1
ATOM 645 C CA . THR A 1 83 ? 1.696 -5.135 8.406 1.00 97.94 83 THR A CA 1
ATOM 646 C C . THR A 1 83 ? 3.010 -5.787 8.007 1.00 97.94 83 THR A C 1
ATOM 648 O O . THR A 1 83 ? 4.030 -5.530 8.646 1.00 97.94 83 THR A O 1
ATOM 651 N N . VAL A 1 84 ? 2.991 -6.598 6.957 1.00 97.38 84 VAL A N 1
ATOM 652 C CA . VAL A 1 84 ? 4.179 -7.225 6.376 1.00 97.38 84 VAL A CA 1
ATOM 653 C C . VAL A 1 84 ? 4.454 -6.569 5.031 1.00 97.38 84 VAL A C 1
ATOM 655 O O . VAL A 1 84 ? 3.534 -6.369 4.234 1.00 97.38 84 VAL A O 1
ATOM 658 N N . TRP A 1 85 ? 5.707 -6.202 4.769 1.00 97.00 85 TRP A N 1
ATOM 659 C CA . TRP A 1 85 ? 6.069 -5.647 3.471 1.00 97.00 85 TRP A CA 1
ATOM 660 C C . TRP A 1 85 ? 7.503 -5.936 3.046 1.00 97.00 85 TRP A C 1
ATOM 662 O O . TRP A 1 85 ? 8.385 -6.240 3.847 1.00 97.00 85 TRP A O 1
ATOM 672 N N . PHE A 1 86 ? 7.725 -5.767 1.752 1.00 95.12 86 PHE A N 1
ATOM 673 C CA . PHE A 1 86 ? 9.009 -5.828 1.077 1.00 95.12 86 PHE A CA 1
ATOM 674 C C . PHE A 1 86 ? 9.353 -4.431 0.548 1.00 95.12 86 PHE A C 1
ATOM 676 O O . PHE A 1 86 ? 8.485 -3.720 0.039 1.00 95.12 86 PHE A O 1
ATOM 683 N N . GLU A 1 87 ? 10.611 -4.014 0.678 1.00 94.25 87 GLU A N 1
ATOM 684 C CA . GLU A 1 87 ? 11.079 -2.702 0.215 1.00 94.25 87 GLU A CA 1
ATOM 685 C C . GLU A 1 87 ? 12.132 -2.877 -0.878 1.00 94.25 87 GLU A C 1
ATOM 687 O O . GLU A 1 87 ? 13.123 -3.576 -0.691 1.00 94.25 87 GLU A O 1
ATOM 692 N N . SER A 1 88 ? 11.956 -2.192 -2.004 1.00 93.56 88 SER A N 1
ATOM 693 C CA . SER A 1 88 ? 12.980 -2.091 -3.042 1.00 93.56 88 SER A CA 1
ATOM 694 C C . SER A 1 88 ? 13.286 -0.636 -3.386 1.00 93.56 88 SER A C 1
ATOM 696 O O . SER A 1 88 ? 12.457 0.270 -3.240 1.00 93.56 88 SER A O 1
ATOM 698 N N . ARG A 1 89 ? 14.510 -0.415 -3.868 1.00 93.88 89 ARG A N 1
ATOM 699 C CA . ARG A 1 89 ? 14.992 0.879 -4.351 1.00 93.88 89 ARG A CA 1
ATOM 700 C C . ARG A 1 89 ? 15.562 0.700 -5.747 1.00 93.88 89 ARG A C 1
ATOM 702 O O . ARG A 1 89 ? 16.261 -0.277 -6.000 1.00 93.88 89 ARG A O 1
ATOM 709 N N . GLY A 1 90 ? 15.252 1.615 -6.652 1.00 92.38 90 GLY A N 1
ATOM 710 C CA . GLY A 1 90 ? 15.731 1.561 -8.030 1.00 92.38 90 GLY A CA 1
ATOM 711 C C . GLY A 1 90 ? 15.833 2.942 -8.652 1.00 92.38 90 GLY A C 1
ATOM 712 O O . GLY A 1 90 ? 15.433 3.935 -8.062 1.00 92.38 90 GLY A O 1
ATOM 713 N N . VAL A 1 91 ? 16.397 3.008 -9.856 1.00 94.94 91 VAL A N 1
ATOM 714 C CA . VAL A 1 91 ? 16.564 4.272 -10.596 1.00 94.94 91 VAL A CA 1
ATOM 715 C C . VAL A 1 91 ? 15.310 4.622 -11.403 1.00 94.94 91 VAL A C 1
ATOM 717 O O . VAL A 1 91 ? 15.090 5.775 -11.756 1.00 94.94 91 VAL A O 1
ATOM 720 N N . ARG A 1 92 ? 14.477 3.624 -11.710 1.00 94.19 92 ARG A N 1
ATOM 721 C CA . ARG A 1 92 ? 13.314 3.747 -12.589 1.00 94.19 92 ARG A CA 1
ATOM 722 C C . ARG A 1 92 ? 12.072 3.187 -11.906 1.00 94.19 92 ARG A C 1
ATOM 724 O O . ARG A 1 92 ? 12.218 2.255 -11.118 1.00 94.19 92 ARG A O 1
ATOM 731 N N . PRO A 1 93 ? 10.876 3.694 -12.245 1.00 95.12 93 PRO A N 1
ATOM 732 C CA . PRO A 1 93 ? 9.636 3.082 -11.798 1.00 95.12 93 PRO A CA 1
ATOM 733 C C . PRO A 1 93 ? 9.543 1.629 -12.275 1.00 95.12 93 PRO A C 1
ATOM 735 O O . PRO A 1 93 ? 10.008 1.280 -13.364 1.00 95.12 93 PRO A O 1
ATOM 738 N N . LEU A 1 94 ? 8.902 0.791 -11.468 1.00 93.94 94 LEU A N 1
ATOM 739 C CA . LEU A 1 94 ? 8.589 -0.586 -11.823 1.00 93.94 94 LEU A CA 1
ATOM 740 C C . LEU A 1 94 ? 7.197 -0.675 -12.438 1.00 93.94 94 LEU A C 1
ATOM 742 O O . LEU A 1 94 ? 6.278 0.046 -12.049 1.00 93.94 94 LEU A O 1
ATOM 746 N N . VAL A 1 95 ? 7.043 -1.618 -13.364 1.00 93.81 95 VAL A N 1
ATOM 747 C CA . VAL A 1 95 ? 5.729 -2.021 -13.883 1.00 93.81 95 VAL A CA 1
ATOM 748 C C . VAL A 1 95 ? 5.025 -2.920 -12.862 1.00 93.81 95 VAL A C 1
ATOM 750 O O . VAL A 1 95 ? 3.868 -2.694 -12.521 1.00 93.81 95 VAL A O 1
ATOM 753 N N . ALA A 1 96 ? 5.748 -3.908 -12.333 1.00 92.31 96 ALA A N 1
ATOM 754 C CA . ALA A 1 96 ? 5.290 -4.793 -11.273 1.00 92.31 96 ALA A CA 1
ATOM 755 C C . ALA A 1 96 ? 6.491 -5.301 -10.453 1.00 92.31 96 ALA A C 1
ATOM 757 O O . ALA A 1 96 ? 7.618 -5.302 -10.964 1.00 92.31 96 ALA A O 1
ATOM 758 N N . PRO A 1 97 ? 6.278 -5.743 -9.202 1.00 92.81 97 PRO A N 1
ATOM 759 C CA . PRO A 1 97 ? 7.296 -6.445 -8.437 1.00 92.81 97 PRO A CA 1
ATOM 760 C C . PRO A 1 97 ? 7.631 -7.780 -9.109 1.00 92.81 97 PRO A C 1
ATOM 762 O O . PRO A 1 97 ? 6.738 -8.565 -9.431 1.00 92.81 97 PRO A O 1
ATOM 765 N N . ALA A 1 98 ? 8.920 -8.057 -9.291 1.00 87.25 98 ALA A N 1
ATOM 766 C CA . ALA A 1 98 ? 9.375 -9.370 -9.722 1.00 87.25 98 ALA A CA 1
ATOM 767 C C . ALA A 1 98 ? 9.259 -10.347 -8.547 1.00 87.25 98 ALA A C 1
ATOM 769 O O . ALA A 1 98 ? 9.746 -10.060 -7.450 1.00 87.25 98 ALA A O 1
ATOM 770 N N . VAL A 1 99 ? 8.641 -11.507 -8.775 1.00 71.56 99 VAL A N 1
ATOM 771 C CA . VAL A 1 99 ? 8.587 -12.585 -7.781 1.00 71.56 99 VAL A CA 1
ATOM 772 C C . VAL A 1 99 ? 9.997 -13.163 -7.646 1.00 71.56 99 VAL A C 1
ATOM 774 O O . VAL A 1 99 ? 10.503 -13.835 -8.543 1.00 71.56 99 VAL A O 1
ATOM 777 N N . GLY A 1 100 ? 10.683 -12.816 -6.557 1.00 69.12 100 GLY A N 1
ATOM 778 C CA . GLY A 1 100 ? 12.006 -13.351 -6.248 1.00 69.12 100 GLY A CA 1
ATOM 779 C C . GLY A 1 100 ? 11.924 -14.786 -5.724 1.00 69.12 100 GLY A C 1
ATOM 780 O O . GLY A 1 100 ? 10.919 -15.188 -5.151 1.00 69.12 100 GLY A O 1
ATOM 781 N N . ARG A 1 101 ? 13.013 -15.552 -5.865 1.00 66.25 101 ARG A N 1
ATOM 782 C CA . ARG A 1 101 ? 13.101 -16.946 -5.381 1.00 66.25 101 ARG A CA 1
ATOM 783 C C . ARG A 1 101 ? 13.160 -17.085 -3.852 1.00 66.25 101 ARG A C 1
ATOM 785 O O . ARG A 1 101 ? 12.967 -18.179 -3.345 1.00 66.25 101 ARG A O 1
ATOM 792 N N . PHE A 1 102 ? 13.471 -16.009 -3.126 1.00 63.50 102 PHE A N 1
ATOM 793 C CA . PHE A 1 102 ? 13.873 -16.090 -1.715 1.00 63.50 102 PHE A CA 1
ATOM 794 C C . PHE A 1 102 ? 12.718 -15.960 -0.716 1.00 63.50 102 PHE A C 1
ATOM 796 O O . PHE A 1 102 ? 12.839 -16.432 0.411 1.00 63.50 102 PHE A O 1
ATOM 803 N N . HIS A 1 103 ? 11.595 -15.361 -1.116 1.00 81.75 103 HIS A N 1
ATOM 804 C CA . HIS A 1 103 ? 10.420 -15.222 -0.261 1.00 81.75 103 HIS A CA 1
ATOM 805 C C . HIS A 1 103 ? 9.147 -15.410 -1.081 1.00 81.75 103 HIS A C 1
ATOM 807 O O . HIS A 1 103 ? 8.901 -14.648 -2.014 1.00 81.75 103 HIS A O 1
ATOM 813 N N . THR A 1 104 ? 8.333 -16.397 -0.706 1.00 89.81 104 THR A N 1
ATOM 814 C CA . THR A 1 104 ? 6.969 -16.546 -1.223 1.00 89.81 104 THR A CA 1
ATOM 815 C C . THR A 1 104 ? 6.085 -15.518 -0.516 1.00 89.81 104 THR A C 1
ATOM 817 O O . THR A 1 104 ? 5.870 -15.658 0.693 1.00 89.81 104 THR A O 1
ATOM 820 N N . PRO A 1 105 ? 5.619 -14.461 -1.207 1.00 93.56 105 PRO A N 1
ATOM 821 C CA . PRO A 1 105 ? 4.725 -13.486 -0.599 1.00 93.56 105 PRO A CA 1
ATOM 822 C C . PRO A 1 105 ? 3.430 -14.166 -0.153 1.00 93.56 105 PRO A C 1
ATOM 824 O O . PRO A 1 105 ? 2.932 -15.093 -0.795 1.00 93.56 105 PRO A O 1
ATOM 827 N N . ARG A 1 106 ? 2.894 -13.709 0.974 1.00 95.00 106 ARG A N 1
ATOM 828 C CA . ARG A 1 106 ? 1.597 -14.134 1.495 1.00 95.00 106 ARG A CA 1
ATOM 829 C C . ARG A 1 106 ? 0.521 -13.157 1.055 1.00 95.00 106 ARG A C 1
ATOM 831 O O . ARG A 1 106 ? 0.796 -12.011 0.709 1.00 95.00 106 ARG A O 1
ATOM 838 N N . ARG A 1 107 ? -0.728 -13.617 1.085 1.00 95.69 107 ARG A N 1
ATOM 839 C CA . ARG A 1 107 ? -1.893 -12.755 0.885 1.00 95.69 107 ARG A CA 1
ATOM 840 C C . ARG A 1 107 ? -1.786 -11.536 1.810 1.00 95.69 107 ARG A C 1
ATOM 842 O O . ARG A 1 107 ? -1.488 -11.688 2.989 1.00 95.69 107 ARG A O 1
ATOM 849 N N . GLU A 1 108 ? -2.080 -10.359 1.268 1.00 96.50 108 GLU A N 1
ATOM 850 C CA . GLU A 1 108 ? -2.013 -9.054 1.941 1.00 96.50 108 GLU A CA 1
ATOM 851 C C . GLU A 1 108 ? -0.602 -8.511 2.215 1.00 96.50 108 GLU A C 1
ATOM 853 O O . GLU A 1 108 ? -0.490 -7.376 2.687 1.00 96.50 108 GLU A O 1
ATOM 858 N N . ASP A 1 109 ? 0.465 -9.244 1.868 1.00 96.50 109 ASP A N 1
ATOM 859 C CA . ASP A 1 109 ? 1.817 -8.689 1.896 1.00 96.50 109 ASP A CA 1
ATOM 860 C C . ASP A 1 109 ? 1.898 -7.495 0.941 1.00 96.50 109 ASP A C 1
ATOM 862 O O . ASP A 1 109 ? 1.321 -7.484 -0.154 1.00 96.50 109 ASP A O 1
ATOM 866 N N . LEU A 1 110 ? 2.640 -6.475 1.358 1.00 97.50 110 LEU A N 1
ATOM 867 C CA . LEU A 1 110 ? 2.832 -5.259 0.582 1.00 97.50 110 LEU A CA 1
ATOM 868 C C . LEU A 1 110 ? 4.213 -5.244 -0.072 1.00 97.50 110 LEU A C 1
ATOM 870 O O . LEU A 1 110 ? 5.198 -5.719 0.488 1.00 97.50 110 LEU A O 1
ATOM 874 N N . PHE A 1 111 ? 4.315 -4.624 -1.238 1.00 96.50 111 PHE A N 1
ATOM 875 C CA . PHE A 1 111 ? 5.593 -4.309 -1.863 1.00 96.50 111 PHE A CA 1
ATOM 876 C C . PHE A 1 111 ? 5.675 -2.808 -2.088 1.00 96.50 111 PHE A C 1
ATOM 878 O O . PHE A 1 111 ? 4.766 -2.221 -2.674 1.00 96.50 111 PHE A O 1
ATOM 885 N N . VAL A 1 112 ? 6.760 -2.182 -1.639 1.00 96.44 112 VAL A N 1
ATOM 886 C CA . VAL A 1 112 ? 7.000 -0.749 -1.813 1.00 96.44 112 VAL A CA 1
ATOM 887 C C . VAL A 1 112 ? 8.265 -0.546 -2.623 1.00 96.44 112 VAL A C 1
ATOM 889 O O . VAL A 1 112 ? 9.338 -1.031 -2.264 1.00 96.44 112 VAL A O 1
ATOM 892 N N . HIS A 1 113 ? 8.137 0.203 -3.713 1.00 95.81 113 HIS A N 1
ATOM 893 C CA . HIS A 1 113 ? 9.258 0.617 -4.538 1.00 95.81 113 HIS A CA 1
ATOM 894 C C . HIS A 1 113 ? 9.466 2.124 -4.456 1.00 95.81 113 HIS A C 1
ATOM 896 O O . HIS A 1 113 ? 8.522 2.914 -4.559 1.00 95.81 113 HIS A O 1
ATOM 902 N N . THR A 1 114 ? 10.723 2.527 -4.309 1.00 95.88 114 THR A N 1
ATOM 903 C CA . THR A 1 114 ? 11.121 3.935 -4.322 1.00 95.88 114 THR A CA 1
ATOM 904 C C . THR A 1 114 ? 12.203 4.181 -5.364 1.00 95.88 114 THR A C 1
ATOM 906 O O . THR A 1 114 ? 13.093 3.355 -5.560 1.00 95.88 114 THR A O 1
ATOM 909 N N . TYR A 1 115 ? 12.117 5.335 -6.022 1.00 95.69 115 TYR A N 1
ATOM 910 C CA . TYR A 1 115 ? 13.083 5.784 -7.017 1.00 95.69 115 TYR A CA 1
ATOM 911 C C . TYR A 1 115 ? 13.277 7.310 -6.933 1.00 95.69 115 TYR A C 1
ATOM 913 O O . TYR A 1 115 ? 12.370 8.010 -6.459 1.00 95.69 115 TYR A O 1
ATOM 921 N N . PRO A 1 116 ? 14.453 7.839 -7.326 1.00 96.50 116 PRO A N 1
ATOM 922 C CA . PRO A 1 116 ? 14.758 9.270 -7.264 1.00 96.50 116 PRO A CA 1
ATOM 923 C C . PRO A 1 116 ? 13.760 10.126 -8.052 1.00 96.50 116 PRO A C 1
ATOM 925 O O . PRO A 1 116 ? 13.348 9.755 -9.147 1.00 96.50 116 PRO A O 1
ATOM 928 N N . GLY A 1 117 ? 13.350 11.264 -7.479 1.00 94.75 117 GLY A N 1
ATOM 929 C CA . GLY A 1 117 ? 12.391 12.198 -8.094 1.00 94.75 117 GLY A CA 1
ATOM 930 C C . GLY A 1 117 ? 10.944 11.689 -8.183 1.00 94.75 117 GLY A C 1
ATOM 931 O O . GLY A 1 117 ? 10.053 12.425 -8.597 1.00 94.75 117 GLY A O 1
ATOM 932 N N . GLY A 1 118 ? 10.692 10.442 -7.775 1.00 93.75 118 GLY A N 1
ATOM 933 C CA . GLY A 1 118 ? 9.420 9.757 -7.952 1.00 93.75 118 GLY A CA 1
ATOM 934 C C . GLY A 1 118 ? 8.513 9.700 -6.728 1.00 93.75 118 GLY A C 1
ATOM 935 O O . GLY A 1 118 ? 8.956 9.696 -5.566 1.00 93.75 118 GLY A O 1
ATOM 936 N N . LYS A 1 119 ? 7.214 9.530 -7.004 1.00 95.81 119 LYS A N 1
ATOM 937 C CA . LYS A 1 119 ? 6.246 9.053 -6.008 1.00 95.81 119 LYS A CA 1
ATOM 938 C C . LYS A 1 119 ? 6.490 7.559 -5.736 1.00 95.81 119 LYS A C 1
ATOM 940 O O . LYS A 1 119 ? 6.720 6.814 -6.690 1.00 95.81 119 LYS A O 1
ATOM 945 N N . PRO A 1 120 ? 6.432 7.107 -4.469 1.00 96.94 120 PRO A N 1
ATOM 946 C CA . PRO A 1 120 ? 6.487 5.685 -4.135 1.00 96.94 120 PRO A CA 1
ATOM 947 C C . PRO A 1 120 ? 5.419 4.896 -4.891 1.00 96.94 120 PRO A C 1
ATOM 949 O O . PRO A 1 120 ? 4.276 5.345 -4.988 1.00 96.94 120 PRO A O 1
ATOM 952 N N . GLN A 1 121 ? 5.784 3.719 -5.388 1.00 97.19 121 GLN A N 1
ATOM 953 C CA . GLN A 1 121 ? 4.839 2.769 -5.968 1.00 97.19 121 GLN A CA 1
ATOM 954 C C . GLN A 1 121 ? 4.574 1.653 -4.961 1.00 97.19 121 GLN A C 1
ATOM 956 O O . GLN A 1 121 ? 5.491 1.225 -4.254 1.00 97.19 121 GLN A O 1
ATOM 961 N N . MET A 1 122 ? 3.324 1.206 -4.881 1.00 97.69 122 MET A N 1
ATOM 962 C CA . MET A 1 122 ? 2.894 0.188 -3.929 1.00 97.69 122 MET A CA 1
ATOM 963 C C . MET A 1 122 ? 2.071 -0.883 -4.633 1.00 97.69 122 MET A C 1
ATOM 965 O O . MET A 1 122 ? 1.268 -0.577 -5.515 1.00 97.69 122 MET A O 1
ATOM 969 N N . TRP A 1 123 ? 2.246 -2.124 -4.197 1.00 98.00 123 TRP A N 1
ATOM 970 C CA . TRP A 1 123 ? 1.439 -3.260 -4.620 1.00 98.00 123 TRP A CA 1
ATOM 971 C C . TRP A 1 123 ? 1.018 -4.084 -3.404 1.00 98.00 123 TRP A C 1
ATOM 973 O O . TRP A 1 123 ? 1.732 -4.111 -2.402 1.00 98.00 123 TRP A O 1
ATOM 983 N N . ILE A 1 124 ? -0.121 -4.764 -3.511 1.00 97.75 124 ILE A N 1
ATOM 984 C CA . ILE A 1 124 ? -0.587 -5.768 -2.549 1.00 97.75 124 ILE A CA 1
ATOM 985 C C . ILE A 1 124 ? -0.638 -7.134 -3.227 1.00 97.75 124 ILE A C 1
ATOM 987 O O . ILE A 1 124 ? -1.032 -7.230 -4.392 1.00 97.75 124 ILE A O 1
ATOM 991 N N . TYR A 1 125 ? -0.229 -8.180 -2.516 1.00 97.06 125 TYR A N 1
ATOM 992 C CA . TYR A 1 125 ? -0.342 -9.548 -3.002 1.00 97.06 125 TYR A CA 1
ATOM 993 C C . TYR A 1 125 ? -1.743 -10.092 -2.710 1.00 97.06 125 TYR A C 1
ATOM 995 O O . TYR A 1 125 ? -2.176 -10.130 -1.554 1.00 97.06 125 TYR A O 1
ATOM 1003 N N . ASN A 1 126 ? -2.488 -10.450 -3.752 1.00 95.81 126 ASN A N 1
ATOM 1004 C CA . ASN A 1 126 ? -3.884 -10.866 -3.627 1.00 95.81 126 ASN A CA 1
ATOM 1005 C C . ASN A 1 126 ? -4.040 -12.395 -3.481 1.00 95.81 126 ASN A C 1
ATOM 1007 O O . ASN A 1 126 ? -3.061 -13.135 -3.421 1.00 95.81 126 ASN A O 1
ATOM 1011 N N . GLU A 1 127 ? -5.289 -12.866 -3.407 1.00 95.12 127 GLU A N 1
ATOM 1012 C CA . GLU A 1 127 ? -5.615 -14.300 -3.335 1.00 95.12 127 GLU A CA 1
ATOM 1013 C C . GLU A 1 127 ? -5.185 -15.072 -4.596 1.00 95.12 127 GLU A C 1
ATOM 1015 O O . GLU A 1 127 ? -4.739 -16.210 -4.492 1.00 95.12 127 GLU A O 1
ATOM 1020 N N . ASP A 1 128 ? -5.213 -14.433 -5.771 1.00 95.25 128 ASP A N 1
ATOM 1021 C CA . ASP A 1 128 ? -4.801 -15.037 -7.051 1.00 95.25 128 ASP A CA 1
ATOM 1022 C C . ASP A 1 128 ? -3.281 -15.123 -7.234 1.00 95.25 128 ASP A C 1
ATOM 1024 O O . ASP A 1 128 ? -2.799 -15.336 -8.350 1.00 95.25 128 ASP A O 1
ATOM 1028 N N . SER A 1 129 ? -2.505 -14.909 -6.168 1.00 93.31 129 SER A N 1
ATOM 1029 C CA . SER A 1 129 ? -1.044 -14.926 -6.214 1.00 93.31 129 SER A CA 1
ATOM 1030 C C . SER A 1 129 ? -0.445 -13.862 -7.152 1.00 93.31 129 SER A C 1
ATOM 1032 O O . SER A 1 129 ? 0.608 -14.067 -7.766 1.00 93.31 129 SER A O 1
ATOM 1034 N N . LYS A 1 130 ? -1.103 -12.697 -7.262 1.00 94.06 130 LYS A N 1
ATOM 1035 C CA . LYS A 1 130 ? -0.699 -11.570 -8.115 1.00 94.06 130 LYS A CA 1
ATOM 1036 C C . LYS A 1 130 ? -0.456 -10.300 -7.307 1.00 94.06 130 LYS A C 1
ATOM 1038 O O . LYS A 1 130 ? -1.169 -9.979 -6.359 1.00 94.06 130 LYS A O 1
ATOM 1043 N N . TRP A 1 131 ? 0.532 -9.529 -7.751 1.00 95.75 131 TRP A N 1
ATOM 1044 C CA . TRP A 1 131 ? 0.763 -8.169 -7.273 1.00 95.75 131 TRP A CA 1
ATOM 1045 C C . TRP A 1 131 ? -0.192 -7.196 -7.964 1.00 95.75 131 TRP A C 1
ATOM 1047 O O . TRP A 1 131 ? -0.100 -6.990 -9.174 1.00 95.75 131 TRP A O 1
ATOM 1057 N N . ILE A 1 132 ? -1.078 -6.566 -7.196 1.00 96.94 132 ILE A N 1
ATOM 1058 C CA . ILE A 1 132 ? -2.018 -5.554 -7.690 1.00 96.94 132 ILE A CA 1
ATOM 1059 C C . ILE A 1 132 ? -1.525 -4.168 -7.268 1.00 96.94 132 ILE A C 1
ATOM 1061 O O . ILE A 1 132 ? -1.235 -3.984 -6.085 1.00 96.94 132 ILE A O 1
ATOM 1065 N N . PRO A 1 133 ? -1.424 -3.186 -8.185 1.00 97.69 133 PRO A N 1
ATOM 1066 C CA . PRO A 1 133 ? -1.044 -1.827 -7.822 1.00 97.69 133 PRO A CA 1
ATOM 1067 C C . PRO A 1 133 ? -2.092 -1.209 -6.893 1.00 97.69 133 PRO A C 1
ATOM 1069 O O . PRO A 1 133 ? -3.292 -1.280 -7.156 1.00 97.69 133 PRO A O 1
ATOM 1072 N N . VAL A 1 134 ? -1.637 -0.568 -5.819 1.00 98.00 134 VAL A N 1
ATOM 1073 C CA . VAL A 1 134 ? -2.507 0.104 -4.846 1.00 98.00 134 VAL A CA 1
ATOM 1074 C C . VAL A 1 134 ? -2.054 1.535 -4.607 1.00 98.00 134 VAL A C 1
ATOM 1076 O O . VAL A 1 134 ? -0.874 1.875 -4.697 1.00 98.00 134 VAL A O 1
ATOM 1079 N N . LEU A 1 135 ? -3.018 2.392 -4.291 1.00 97.12 135 LEU A N 1
ATOM 1080 C CA . LEU A 1 135 ? -2.784 3.791 -3.952 1.00 97.12 135 LEU A CA 1
ATOM 1081 C C . LEU A 1 135 ? -2.862 3.999 -2.433 1.00 97.12 135 LEU A C 1
ATOM 1083 O O . LEU A 1 135 ? -3.407 3.156 -1.714 1.00 97.12 135 LEU A O 1
ATOM 1087 N N . PRO A 1 136 ? -2.343 5.124 -1.909 1.00 96.44 136 PRO A N 1
ATOM 1088 C CA . PRO A 1 136 ? -2.659 5.534 -0.549 1.00 96.44 136 PRO A CA 1
ATOM 1089 C C . PRO A 1 136 ? -4.177 5.562 -0.327 1.00 96.44 136 PRO A C 1
ATOM 1091 O O . PRO A 1 136 ? -4.937 5.910 -1.227 1.00 96.44 136 PRO A O 1
ATOM 1094 N N . LEU A 1 137 ? -4.595 5.223 0.889 1.00 97.25 137 LEU A N 1
ATOM 1095 C CA . LEU A 1 137 ? -5.984 5.064 1.326 1.00 97.25 137 LEU A CA 1
ATOM 1096 C C . LEU A 1 137 ? -6.721 3.840 0.756 1.00 97.25 137 LEU A C 1
ATOM 1098 O O . LEU A 1 137 ? -7.929 3.718 0.964 1.00 97.25 137 LEU A O 1
ATOM 1102 N N . PHE A 1 138 ? -6.019 2.909 0.101 1.00 98.00 138 PHE A N 1
ATOM 1103 C CA . PHE A 1 138 ? -6.601 1.628 -0.304 1.00 98.00 138 PHE A CA 1
ATOM 1104 C C . PHE A 1 138 ? -7.149 0.863 0.919 1.00 98.00 138 PHE A C 1
ATOM 1106 O O . PHE A 1 138 ? -6.455 0.798 1.938 1.00 98.00 138 PHE A O 1
ATOM 1113 N N . PRO A 1 139 ? -8.376 0.313 0.877 1.00 98.12 139 PRO A N 1
ATOM 1114 C CA . PRO A 1 139 ? -8.962 -0.393 2.016 1.00 98.12 139 PRO A CA 1
ATOM 1115 C C . PRO A 1 139 ? -8.204 -1.688 2.330 1.00 98.12 139 PRO A C 1
ATOM 1117 O O . PRO A 1 139 ? -7.762 -2.395 1.427 1.00 98.12 139 PRO A O 1
ATOM 1120 N N . HIS A 1 140 ? -8.065 -2.017 3.616 1.00 97.56 140 HIS A N 1
ATOM 1121 C CA . HIS A 1 140 ? -7.510 -3.310 4.017 1.00 97.56 140 HIS A CA 1
ATOM 1122 C C . HIS A 1 140 ? -8.451 -4.446 3.567 1.00 97.56 140 HIS A C 1
ATOM 1124 O O . HIS A 1 140 ? -9.656 -4.324 3.795 1.00 97.56 140 HIS A O 1
ATOM 1130 N N . PRO A 1 141 ? -7.951 -5.567 3.000 1.00 96.69 141 PRO A N 1
ATOM 1131 C CA . PRO A 1 141 ? -8.828 -6.620 2.476 1.00 96.69 141 PRO A CA 1
ATOM 1132 C C . PRO A 1 141 ? -9.710 -7.295 3.541 1.00 96.69 141 PRO A C 1
ATOM 1134 O O . PRO A 1 141 ? -10.892 -7.504 3.297 1.00 96.69 141 PRO A O 1
ATOM 1137 N N . ARG A 1 142 ? -9.167 -7.595 4.733 1.00 96.31 142 ARG A N 1
ATOM 1138 C CA . ARG A 1 142 ? -9.940 -8.136 5.875 1.00 96.31 142 ARG A CA 1
ATOM 1139 C C . ARG A 1 142 ? -10.455 -7.111 6.902 1.00 96.31 142 ARG A C 1
ATOM 1141 O O . ARG A 1 142 ? -11.511 -7.317 7.490 1.00 96.31 142 ARG A O 1
ATOM 1148 N N . LEU A 1 143 ? -9.734 -6.016 7.159 1.00 96.81 143 LEU A N 1
ATOM 1149 C CA . LEU A 1 143 ? -10.041 -5.083 8.255 1.00 96.81 143 LEU A CA 1
ATOM 1150 C C . LEU A 1 143 ? -10.795 -3.835 7.756 1.00 96.81 143 LEU A C 1
ATOM 1152 O O . LEU A 1 143 ? -10.189 -2.809 7.456 1.00 96.81 143 LEU A O 1
ATOM 1156 N N . ALA A 1 144 ? -12.130 -3.876 7.717 1.00 96.38 144 ALA A N 1
ATOM 1157 C CA . ALA A 1 144 ? -12.976 -2.851 7.076 1.00 96.38 144 ALA A CA 1
ATOM 1158 C C . ALA A 1 144 ? -12.751 -1.385 7.533 1.00 96.38 144 ALA A C 1
ATOM 1160 O O . ALA A 1 144 ? -13.006 -0.437 6.776 1.00 96.38 144 ALA A O 1
ATOM 1161 N N . ALA A 1 145 ? -12.282 -1.175 8.767 1.00 97.12 145 ALA A N 1
ATOM 1162 C CA . ALA A 1 145 ? -11.999 0.147 9.331 1.00 97.12 145 ALA A CA 1
ATOM 1163 C C . ALA A 1 145 ? -10.582 0.670 9.026 1.00 97.12 145 ALA A C 1
ATOM 1165 O O . ALA A 1 145 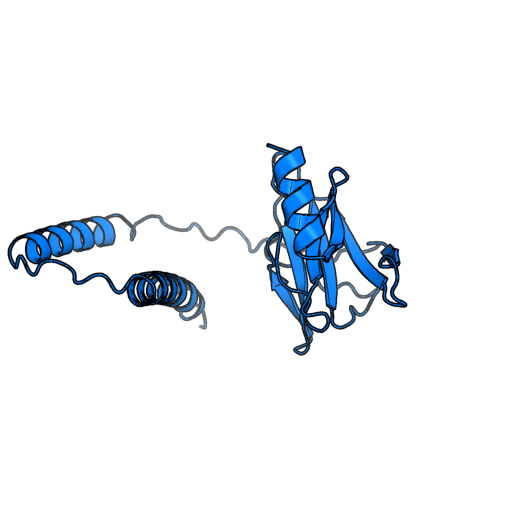? -10.270 1.809 9.384 1.00 97.12 145 ALA A O 1
ATOM 1166 N N . TYR A 1 146 ? -9.738 -0.130 8.369 1.00 98.00 146 TYR A N 1
ATOM 1167 C CA . TYR A 1 146 ? -8.341 0.183 8.095 1.00 98.00 146 TYR A CA 1
ATOM 1168 C C . TYR A 1 146 ? -8.108 0.517 6.621 1.00 98.00 146 TYR A C 1
ATOM 1170 O O . TYR A 1 146 ? -8.750 -0.019 5.717 1.00 98.00 146 TYR A O 1
ATOM 1178 N N . VAL A 1 147 ? -7.169 1.425 6.388 1.00 98.31 147 VAL A N 1
ATOM 1179 C CA . VAL A 1 147 ? -6.718 1.853 5.065 1.00 98.31 147 VAL A CA 1
ATOM 1180 C C . VAL A 1 147 ? -5.199 1.920 5.029 1.00 98.31 147 VAL A C 1
ATOM 1182 O O . VAL A 1 147 ? -4.547 2.151 6.050 1.00 98.31 147 VAL A O 1
ATOM 1185 N N . LEU A 1 148 ? -4.632 1.708 3.846 1.00 98.19 148 LEU A N 1
ATOM 1186 C CA . LEU A 1 148 ? -3.201 1.781 3.610 1.00 98.19 148 LEU A CA 1
ATOM 1187 C C . LEU A 1 148 ? -2.739 3.233 3.709 1.00 98.19 148 LEU A C 1
ATOM 1189 O O . LEU A 1 148 ? -3.244 4.102 3.001 1.00 98.19 148 LEU A O 1
ATOM 1193 N N . GLN A 1 149 ? -1.741 3.510 4.536 1.00 97.69 149 GLN A N 1
ATOM 1194 C CA . GLN A 1 149 ? -1.093 4.813 4.579 1.00 97.69 149 GLN A CA 1
ATOM 1195 C C . GLN A 1 149 ? 0.422 4.661 4.530 1.00 97.69 149 GLN A C 1
ATOM 1197 O O . GLN A 1 149 ? 0.999 3.751 5.121 1.00 97.69 149 GLN A O 1
ATOM 1202 N N . LEU A 1 150 ? 1.070 5.593 3.833 1.00 96.44 150 LEU A N 1
ATOM 1203 C CA . LEU A 1 150 ? 2.518 5.697 3.802 1.00 96.44 150 LEU A CA 1
ATOM 1204 C C . LEU A 1 150 ? 2.997 6.751 4.812 1.00 96.44 150 LEU A C 1
ATOM 1206 O O . LEU A 1 150 ? 2.541 7.904 4.800 1.00 96.44 150 LEU A O 1
ATOM 1210 N N . SER A 1 151 ? 3.912 6.352 5.694 1.00 95.19 151 SER A N 1
ATOM 1211 C CA . SER A 1 151 ? 4.576 7.259 6.636 1.00 95.19 151 SER A CA 1
ATOM 1212 C C . SER A 1 151 ? 5.536 8.217 5.919 1.00 95.19 151 SER A C 1
ATOM 1214 O O . SER A 1 151 ? 5.867 8.017 4.749 1.00 95.19 151 SER A O 1
ATOM 1216 N N . ASP A 1 152 ? 6.027 9.241 6.622 1.00 93.25 152 ASP A N 1
ATOM 1217 C CA . ASP A 1 152 ? 6.997 10.198 6.057 1.00 93.25 152 ASP A CA 1
ATOM 1218 C C . ASP A 1 152 ? 8.320 9.513 5.680 1.00 93.25 152 ASP A C 1
ATOM 1220 O O . ASP A 1 152 ? 8.976 9.874 4.708 1.00 93.25 152 ASP A O 1
ATOM 1224 N N . ARG A 1 153 ? 8.657 8.423 6.384 1.00 94.06 153 ARG A N 1
ATOM 1225 C CA . ARG A 1 153 ? 9.803 7.550 6.082 1.00 94.06 153 ARG A CA 1
ATOM 1226 C C . ARG A 1 153 ? 9.522 6.543 4.962 1.00 94.06 153 ARG A C 1
ATOM 1228 O O . ARG A 1 153 ? 10.259 5.573 4.821 1.00 94.06 153 ARG A O 1
ATOM 1235 N N . ARG A 1 154 ? 8.446 6.737 4.195 1.00 94.38 154 ARG A N 1
ATOM 1236 C CA . ARG A 1 154 ? 8.010 5.857 3.099 1.00 94.38 154 ARG A CA 1
ATOM 1237 C C . ARG A 1 154 ? 7.763 4.403 3.523 1.00 94.38 154 ARG A C 1
ATOM 1239 O O . ARG A 1 154 ? 7.918 3.491 2.719 1.00 94.38 154 ARG A O 1
ATOM 1246 N N . GLN A 1 155 ? 7.358 4.182 4.772 1.00 96.56 155 GLN A N 1
ATOM 1247 C CA . GLN A 1 155 ? 6.989 2.851 5.258 1.00 96.56 155 GLN A CA 1
ATOM 1248 C C . GLN A 1 155 ? 5.472 2.676 5.170 1.00 96.56 155 GLN A C 1
ATOM 1250 O O . GLN A 1 155 ? 4.745 3.562 5.638 1.00 96.56 155 GLN A O 1
ATOM 1255 N N . PRO A 1 156 ? 4.979 1.572 4.593 1.00 97.69 156 PRO A N 1
ATOM 1256 C CA . PRO A 1 156 ? 3.556 1.300 4.546 1.00 97.69 156 PRO A CA 1
ATOM 1257 C C . PRO A 1 156 ? 3.055 0.875 5.929 1.00 97.69 156 PRO A C 1
ATOM 1259 O O . PRO A 1 156 ? 3.784 0.294 6.734 1.00 97.69 156 PRO A O 1
ATOM 1262 N N . GLY A 1 157 ? 1.794 1.167 6.209 1.00 97.62 157 GLY A N 1
ATOM 1263 C CA . GLY A 1 157 ? 1.114 0.714 7.411 1.00 97.62 157 GLY A CA 1
ATOM 1264 C C . GLY A 1 157 ? -0.391 0.773 7.229 1.00 97.62 157 GLY A C 1
ATOM 1265 O O . GLY A 1 157 ? -0.904 1.686 6.579 1.00 97.62 157 GLY A O 1
ATOM 1266 N N . TRP A 1 158 ? -1.102 -0.178 7.826 1.00 98.00 158 TRP A N 1
ATOM 1267 C CA . TRP A 1 158 ? -2.552 -0.079 7.935 1.00 98.00 158 TRP A CA 1
A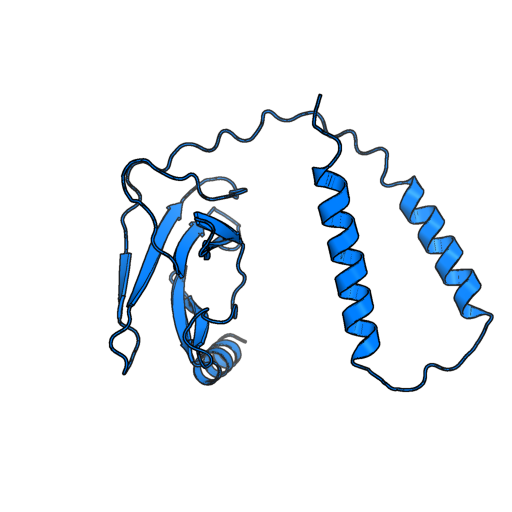TOM 1268 C C . TRP A 1 158 ? -2.916 0.802 9.130 1.00 98.00 158 TRP A C 1
ATOM 1270 O O . TRP A 1 158 ? -2.467 0.584 10.255 1.00 98.00 158 TRP A O 1
ATOM 1280 N N . VAL A 1 159 ? -3.729 1.824 8.891 1.00 97.50 159 VAL A N 1
ATOM 1281 C CA . VAL A 1 159 ? -4.209 2.753 9.923 1.00 97.50 159 VAL A CA 1
ATOM 1282 C C . VAL A 1 159 ? -5.725 2.835 9.872 1.00 97.50 159 VAL A C 1
ATOM 1284 O O . VAL A 1 159 ? -6.321 2.578 8.828 1.00 97.50 159 VAL A O 1
ATOM 1287 N N . THR A 1 160 ? -6.370 3.230 10.969 1.00 97.75 160 THR A N 1
ATOM 1288 C CA . THR A 1 160 ? -7.819 3.458 10.939 1.00 97.75 160 THR A CA 1
ATOM 1289 C C . THR A 1 160 ? -8.160 4.603 9.982 1.00 97.75 160 THR A C 1
ATOM 1291 O O . THR A 1 160 ? -7.397 5.566 9.859 1.00 97.75 160 THR A O 1
ATOM 1294 N N . LYS A 1 161 ? -9.322 4.538 9.317 1.00 97.62 161 LYS A N 1
ATOM 1295 C CA . LYS A 1 161 ? -9.815 5.610 8.425 1.00 97.62 161 LYS A CA 1
ATOM 1296 C C . LYS A 1 161 ? -9.800 6.982 9.107 1.00 97.62 161 LYS A C 1
ATOM 1298 O O . LYS A 1 161 ? -9.451 7.979 8.481 1.00 97.62 161 LYS A O 1
ATOM 1303 N N . GLU A 1 162 ? -10.144 7.030 10.392 1.00 96.94 162 GLU A N 1
ATOM 1304 C CA . GLU A 1 162 ? -10.097 8.253 11.198 1.00 96.94 162 GLU A CA 1
ATOM 1305 C C . GLU A 1 162 ? -8.664 8.787 11.356 1.00 96.94 162 GLU A C 1
ATOM 1307 O O . GLU A 1 162 ? -8.408 9.967 11.114 1.00 96.94 162 GLU A O 1
ATOM 1312 N N . THR A 1 163 ? -7.710 7.909 11.686 1.00 96.88 163 THR A N 1
ATOM 1313 C CA . THR A 1 163 ? -6.292 8.277 11.821 1.00 96.88 163 THR A CA 1
ATOM 1314 C C . THR A 1 163 ? -5.726 8.765 10.491 1.00 96.88 163 THR A C 1
ATOM 1316 O O . THR A 1 163 ? -5.027 9.775 10.452 1.00 96.88 163 THR A O 1
ATOM 1319 N N . ALA A 1 164 ? -6.078 8.107 9.382 1.00 96.56 164 ALA A N 1
ATOM 1320 C CA . ALA A 1 164 ? -5.675 8.539 8.049 1.00 96.56 164 ALA A CA 1
ATOM 1321 C C . ALA A 1 164 ? -6.149 9.970 7.742 1.00 96.56 164 ALA A C 1
ATOM 1323 O O . ALA A 1 164 ? -5.345 10.791 7.305 1.00 96.56 164 ALA A O 1
ATOM 1324 N N . ARG A 1 165 ? -7.422 10.293 8.027 1.00 95.81 165 ARG A N 1
ATOM 1325 C CA . ARG A 1 165 ? -7.983 11.648 7.849 1.00 95.81 165 ARG A CA 1
ATOM 1326 C C . ARG A 1 165 ? -7.230 12.687 8.677 1.00 95.81 165 ARG A C 1
ATOM 1328 O O . ARG A 1 165 ? -6.865 13.737 8.153 1.00 95.81 165 ARG A O 1
ATOM 1335 N N . ARG A 1 166 ? -6.958 12.376 9.947 1.00 96.06 166 ARG A N 1
ATOM 1336 C CA . ARG A 1 166 ? -6.197 13.249 10.853 1.00 96.06 166 ARG A CA 1
ATOM 1337 C C . ARG A 1 166 ? -4.787 13.521 10.322 1.00 96.06 166 ARG A C 1
ATOM 1339 O O . ARG A 1 166 ? -4.362 14.667 10.264 1.00 96.06 166 ARG A O 1
ATOM 1346 N N . ASN A 1 167 ? -4.099 12.479 9.860 1.00 93.06 167 ASN A N 1
ATOM 1347 C CA . ASN A 1 167 ? -2.751 12.583 9.304 1.00 93.06 167 ASN A CA 1
ATOM 1348 C C . ASN A 1 167 ? -2.702 13.399 8.003 1.00 93.06 167 ASN A C 1
ATOM 1350 O O . ASN A 1 167 ? -1.723 14.098 7.773 1.00 93.06 167 ASN A O 1
ATOM 1354 N N . VAL A 1 168 ? -3.732 13.320 7.151 1.00 90.69 168 VAL A N 1
ATOM 1355 C CA . VAL A 1 168 ? -3.823 14.159 5.942 1.00 90.69 168 VAL A CA 1
ATOM 1356 C C . VAL A 1 168 ? -3.975 15.632 6.319 1.00 90.69 168 VAL A C 1
ATOM 1358 O O . VAL A 1 168 ? -3.265 16.462 5.763 1.00 90.69 168 VAL A O 1
ATOM 1361 N N . ARG A 1 169 ? -4.831 15.951 7.300 1.00 89.88 169 ARG A N 1
ATOM 1362 C CA . ARG A 1 169 ? -5.026 17.329 7.779 1.00 89.88 169 ARG A CA 1
ATOM 1363 C C . ARG A 1 169 ? -3.744 17.943 8.342 1.00 89.88 169 ARG A C 1
ATOM 1365 O O . ARG A 1 169 ? -3.504 19.115 8.119 1.00 89.88 169 ARG A O 1
ATOM 1372 N N . ASN A 1 170 ? -2.927 17.155 9.036 1.00 89.69 170 ASN A N 1
ATOM 1373 C CA . ASN A 1 170 ? -1.678 17.639 9.632 1.00 89.69 170 ASN A CA 1
ATOM 1374 C C . ASN A 1 170 ? -0.533 17.817 8.617 1.00 89.69 170 ASN A C 1
ATOM 1376 O O . ASN A 1 170 ? 0.524 18.316 8.987 1.00 89.69 170 ASN A O 1
ATOM 1380 N N . ARG A 1 171 ? -0.703 17.346 7.374 1.00 83.81 171 ARG A N 1
ATOM 1381 C CA . ARG A 1 171 ? 0.294 17.456 6.295 1.00 83.81 171 ARG A CA 1
ATOM 1382 C C . ARG A 1 171 ? -0.032 18.556 5.277 1.00 83.81 171 ARG A C 1
ATOM 1384 O O . ARG A 1 171 ? 0.797 18.787 4.400 1.00 83.81 171 ARG A O 1
ATOM 1391 N N . ALA A 1 172 ? -1.234 19.130 5.342 1.00 78.25 172 ALA A N 1
ATOM 1392 C CA . ALA A 1 172 ? -1.684 20.235 4.498 1.00 78.25 172 ALA A CA 1
ATOM 1393 C C . ALA A 1 172 ? -1.309 21.567 5.149 1.00 78.25 172 ALA A C 1
ATOM 1395 O O . ALA A 1 172 ? -0.889 22.466 4.393 1.00 78.25 172 ALA A O 1
#